Protein AF-A0A0V8JDY6-F1 (afdb_monomer)

pLDDT: mean 78.61, std 14.74, range [44.66, 95.12]

Secondary structure (DSSP, 8-state):
-HHHHHHHHHHHHHHHHHHHHHHHHHHHHHHHHTSPPHHHHHHHHHHHHHHT-HHHHHHH----TT----HHHHHHHHHHHHH-HHHHHHHHHHHHHHHHHHHH-HHHHHH-HHHHHHHHT----

Mean predicted aligned error: 12.93 Å

Solvent-accessible surface area (backbone atoms only — not comparable to full-atom values): 7285 Å² total; per-residue (Å²): 118,67,70,61,53,54,52,54,50,50,52,51,50,52,51,51,54,51,50,53,51,52,53,51,50,52,51,52,51,51,61,64,71,66,55,74,51,57,64,55,50,50,52,50,47,53,50,22,41,76,69,60,35,57,67,61,41,59,78,67,57,79,66,64,92,87,54,77,84,47,72,64,58,51,49,49,51,26,52,48,35,67,78,37,57,64,57,46,53,51,51,53,51,52,49,50,53,50,32,50,40,73,76,72,28,76,67,56,53,78,68,36,86,55,48,61,45,74,74,68,65,64,81,88,128

Foldseek 3Di:
DVVVVVVVVVVVVVVVVVVVVVVVVVVVVCVVVVDDQLLRLLVQCLVCLQVVPLVSVVVSDDDPDPDDDDSVNSNVSSVVCVVPVVVSVVVSVVSVVLSCCVPPPPPCCVPPPCNCCVVVPDDDD

Structure (mmCIF, N/CA/C/O backbone):
data_AF-A0A0V8JDY6-F1
#
_entry.id   AF-A0A0V8JDY6-F1
#
loop_
_atom_site.group_PDB
_atom_site.id
_atom_site.type_symbol
_atom_site.label_atom_id
_atom_site.label_alt_id
_atom_site.label_comp_id
_atom_site.label_asym_id
_atom_site.label_entity_id
_atom_site.label_seq_id
_atom_site.pdbx_PDB_ins_code
_atom_site.Cartn_x
_atom_site.Cartn_y
_atom_site.Cartn_z
_atom_site.occupancy
_atom_site.B_iso_or_equiv
_atom_site.auth_seq_id
_atom_site.auth_comp_id
_atom_site.auth_asym_id
_atom_site.auth_atom_id
_atom_site.pdbx_PDB_model_num
ATOM 1 N N . MET A 1 1 ? 30.191 19.899 52.792 1.00 57.47 1 MET A N 1
ATOM 2 C CA . MET A 1 1 ? 28.863 19.241 52.715 1.00 57.47 1 MET A CA 1
ATOM 3 C C . MET A 1 1 ? 28.044 19.705 51.501 1.00 57.47 1 MET A C 1
ATOM 5 O O . MET A 1 1 ? 27.366 18.884 50.894 1.00 57.47 1 MET A O 1
ATOM 9 N N . GLU A 1 2 ? 28.124 20.978 51.090 1.00 59.06 2 GLU A N 1
ATOM 10 C CA . GLU A 1 2 ? 27.404 21.490 49.904 1.00 59.06 2 GLU A CA 1
ATOM 11 C C . GLU A 1 2 ? 27.932 20.961 48.556 1.00 59.06 2 GLU A C 1
ATOM 13 O O . GLU A 1 2 ? 27.149 20.601 47.675 1.00 59.06 2 GLU A O 1
ATOM 18 N N . THR A 1 3 ? 29.251 20.808 48.417 1.00 62.50 3 THR A N 1
ATOM 19 C CA . THR A 1 3 ? 29.916 20.337 47.187 1.00 6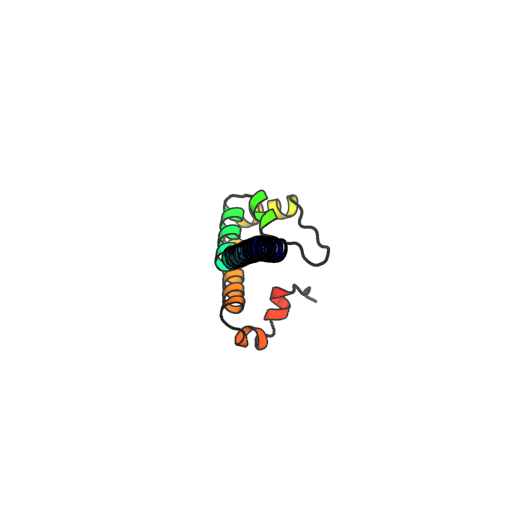2.50 3 THR A CA 1
ATOM 20 C C . THR A 1 3 ? 29.551 18.894 46.804 1.00 62.50 3 THR A C 1
ATOM 22 O O . THR A 1 3 ? 29.368 18.579 45.627 1.00 62.50 3 THR A O 1
ATOM 25 N N . GLU A 1 4 ? 29.348 18.011 47.784 1.00 63.12 4 GLU A N 1
ATOM 26 C CA . GLU A 1 4 ? 28.897 16.630 47.555 1.00 63.12 4 GLU A CA 1
ATOM 27 C C . GLU A 1 4 ? 27.432 16.540 47.105 1.00 63.12 4 GLU A C 1
ATOM 29 O O . GLU A 1 4 ? 27.084 15.701 46.266 1.00 63.12 4 GLU A O 1
ATOM 34 N N . ARG A 1 5 ? 26.564 17.412 47.637 1.00 62.84 5 ARG A N 1
ATOM 35 C CA . ARG A 1 5 ? 25.142 17.463 47.264 1.00 62.84 5 ARG A CA 1
ATOM 36 C C . ARG A 1 5 ? 24.971 17.944 45.823 1.00 62.84 5 ARG A C 1
ATOM 38 O O . ARG A 1 5 ? 24.212 17.326 45.074 1.00 62.84 5 ARG A O 1
ATOM 45 N N . ALA A 1 6 ? 25.726 18.965 45.410 1.00 63.69 6 ALA A N 1
ATOM 46 C CA . ALA A 1 6 ? 25.740 19.451 44.029 1.00 63.69 6 ALA A CA 1
ATOM 47 C C . ALA A 1 6 ? 26.222 18.370 43.041 1.00 63.69 6 ALA A C 1
ATOM 49 O O . ALA A 1 6 ? 25.574 18.129 42.021 1.00 63.69 6 ALA A O 1
ATOM 50 N N . ARG A 1 7 ? 27.283 17.625 43.386 1.00 65.00 7 ARG A N 1
ATOM 51 C CA . ARG A 1 7 ? 27.814 16.525 42.558 1.00 65.00 7 ARG A CA 1
ATOM 52 C C . ARG A 1 7 ? 26.830 15.357 42.418 1.00 65.00 7 ARG A C 1
ATOM 54 O O . ARG A 1 7 ? 26.668 14.822 41.321 1.00 65.00 7 ARG A O 1
ATOM 61 N N . LYS A 1 8 ? 26.139 14.966 43.499 1.00 68.62 8 LYS A N 1
ATOM 62 C CA . LYS A 1 8 ? 25.090 13.925 43.454 1.00 68.62 8 LYS A CA 1
ATOM 63 C C . LYS A 1 8 ? 23.868 14.374 42.645 1.00 68.62 8 LYS A C 1
ATOM 65 O O . LYS A 1 8 ? 23.319 13.566 41.900 1.00 68.62 8 LYS A O 1
ATOM 70 N N . LYS A 1 9 ? 23.462 15.645 42.745 1.00 71.12 9 LYS A N 1
ATOM 71 C CA . LYS A 1 9 ? 22.351 16.217 41.962 1.00 71.12 9 LYS A CA 1
ATOM 72 C C . LYS A 1 9 ? 22.688 16.277 40.466 1.00 71.12 9 LYS A C 1
ATOM 74 O O . LYS A 1 9 ? 21.874 15.845 39.658 1.00 71.12 9 LYS A O 1
ATOM 79 N N . GLY A 1 10 ? 23.906 16.693 40.109 1.00 72.38 10 GLY A N 1
ATOM 80 C CA . GLY A 1 10 ? 24.396 16.690 38.725 1.00 72.38 10 GLY A CA 1
ATOM 81 C C . GLY A 1 10 ? 24.462 15.289 38.109 1.00 72.38 10 GLY A C 1
ATOM 82 O O . GLY A 1 10 ? 23.986 15.091 36.996 1.00 72.38 10 GLY A O 1
ATOM 83 N N . LYS A 1 11 ? 24.946 14.286 38.860 1.00 76.25 11 LYS A N 1
ATOM 84 C CA . LYS A 1 11 ? 24.918 12.879 38.416 1.00 76.25 11 LYS A CA 1
ATOM 85 C C . LYS A 1 11 ? 23.497 12.365 38.170 1.00 76.25 11 LYS A C 1
ATOM 87 O O . LYS A 1 11 ? 23.281 11.678 37.182 1.00 76.25 11 LYS A O 1
ATOM 92 N N . LYS A 1 12 ? 22.529 12.712 39.029 1.00 77.75 12 LYS A N 1
ATOM 93 C CA . LYS A 1 12 ? 21.116 12.332 38.838 1.00 77.75 12 LYS A CA 1
ATOM 94 C C . LYS A 1 12 ? 20.506 12.980 37.592 1.00 77.75 12 LYS A C 1
ATOM 96 O O . LYS A 1 12 ? 19.848 12.290 36.827 1.00 77.75 12 LYS A O 1
ATOM 101 N N . ILE A 1 13 ? 20.757 14.271 37.367 1.00 83.50 13 ILE A N 1
ATOM 102 C CA . ILE A 1 13 ? 20.265 14.989 36.178 1.00 83.50 13 ILE A CA 1
ATOM 103 C C . ILE A 1 13 ? 20.904 14.427 34.902 1.00 83.50 13 ILE A C 1
ATOM 105 O O . ILE A 1 13 ? 20.200 14.167 33.933 1.00 83.50 13 ILE A O 1
ATOM 109 N N . SER A 1 14 ? 22.214 14.166 34.918 1.00 83.56 14 SER A N 1
ATOM 110 C CA . SER A 1 14 ? 22.920 13.533 33.799 1.00 83.56 14 SER A CA 1
ATOM 111 C C . SER A 1 14 ? 22.361 12.143 33.475 1.00 83.56 14 SER A C 1
ATOM 113 O O . SER A 1 14 ? 22.177 11.831 32.302 1.00 83.56 14 SER A O 1
ATOM 115 N N . LEU A 1 15 ? 22.010 11.343 34.489 1.00 86.00 15 LEU A N 1
ATOM 116 C CA . LEU A 1 15 ? 21.371 10.037 34.293 1.00 86.00 15 LEU A CA 1
ATOM 117 C C . LEU A 1 15 ? 19.971 10.150 33.673 1.00 86.00 15 LEU A C 1
ATOM 119 O O . LEU A 1 15 ? 19.618 9.347 32.815 1.00 86.00 15 LEU A O 1
ATOM 123 N N . ILE A 1 16 ? 19.183 11.149 34.084 1.00 88.19 16 ILE A N 1
ATOM 124 C CA . ILE A 1 16 ? 17.847 11.403 33.522 1.00 88.19 16 ILE A CA 1
ATOM 125 C C . ILE A 1 16 ? 17.953 11.832 32.054 1.00 88.19 16 ILE A C 1
ATOM 127 O O . ILE A 1 16 ? 17.229 11.305 31.214 1.00 88.19 16 ILE A O 1
ATOM 131 N N . LEU A 1 17 ? 18.877 12.740 31.729 1.00 88.12 17 LEU A N 1
ATOM 132 C CA . LEU A 1 17 ? 19.108 13.184 30.351 1.00 88.12 17 LEU A CA 1
ATOM 133 C C . LEU A 1 17 ? 19.589 12.036 29.456 1.00 88.12 17 LEU A C 1
ATOM 135 O O . LEU A 1 17 ? 19.104 11.892 28.338 1.00 88.12 17 LEU A O 1
ATOM 139 N N . LEU A 1 18 ? 20.490 11.189 29.961 1.00 90.44 18 LEU A N 1
ATOM 140 C CA . LEU A 1 18 ? 20.963 10.008 29.239 1.00 90.44 18 LEU A CA 1
ATOM 141 C C . LEU A 1 18 ? 19.828 9.003 28.991 1.00 90.44 18 LEU A C 1
ATOM 143 O O . LEU A 1 18 ? 19.720 8.459 27.896 1.00 90.44 18 LEU A O 1
ATOM 147 N N . SER A 1 19 ? 18.961 8.790 29.984 1.00 89.50 19 SER A N 1
ATOM 148 C CA . SER A 1 19 ? 17.776 7.935 29.853 1.00 89.50 19 SER A CA 1
ATOM 149 C C . SER A 1 19 ? 16.809 8.460 28.787 1.00 89.50 19 SER A C 1
ATOM 151 O O . SER A 1 19 ? 16.406 7.713 27.899 1.00 89.50 19 SER A O 1
ATOM 153 N N . LEU A 1 20 ? 16.495 9.759 28.808 1.00 90.56 20 LEU A N 1
ATOM 154 C CA . LEU A 1 20 ? 15.631 10.386 27.801 1.00 90.56 20 LEU A CA 1
ATOM 155 C C . LEU A 1 20 ? 16.225 10.292 26.392 1.00 90.56 20 LEU A C 1
ATOM 157 O O . LEU A 1 20 ? 15.501 10.009 25.440 1.00 90.56 20 LEU A O 1
ATOM 161 N N . PHE A 1 21 ? 17.539 10.477 26.264 1.00 91.38 21 PHE A N 1
ATOM 162 C CA . PHE A 1 21 ? 18.241 10.309 24.996 1.00 91.38 21 PHE A CA 1
ATOM 163 C C . PHE A 1 21 ? 18.125 8.873 24.460 1.00 91.38 21 PHE A C 1
ATOM 165 O O . PHE A 1 21 ? 17.799 8.682 23.292 1.00 91.38 21 PHE A O 1
ATOM 172 N N . LEU A 1 22 ? 18.320 7.863 25.315 1.00 91.62 22 LEU A N 1
ATOM 173 C CA . LEU A 1 22 ? 18.174 6.449 24.949 1.00 91.62 22 LEU A CA 1
ATOM 174 C C . LEU A 1 22 ? 16.743 6.097 24.524 1.00 91.62 22 LEU A C 1
ATOM 176 O O . LEU A 1 22 ? 16.561 5.410 23.523 1.00 91.62 22 LEU A O 1
ATOM 180 N N . VAL A 1 23 ? 15.730 6.597 25.235 1.00 91.19 23 VAL A N 1
ATOM 181 C CA . VAL A 1 23 ? 14.319 6.404 24.855 1.00 91.19 23 VAL A CA 1
ATOM 182 C C . VAL A 1 23 ? 14.026 7.055 23.503 1.00 91.19 23 VAL A C 1
ATOM 184 O O . VAL A 1 23 ? 13.390 6.434 22.653 1.00 91.19 23 VAL A O 1
ATOM 187 N N . GLY A 1 24 ? 14.534 8.268 23.269 1.00 87.56 24 GLY A N 1
ATOM 188 C CA . GLY A 1 24 ? 14.418 8.943 21.976 1.00 87.56 24 GLY A CA 1
ATOM 189 C C . GLY A 1 24 ? 15.078 8.153 20.845 1.00 87.56 24 GLY A C 1
ATOM 190 O O . GLY A 1 24 ? 14.486 7.989 19.782 1.00 87.56 24 GLY A O 1
ATOM 191 N N . LEU A 1 25 ? 16.264 7.592 21.089 1.00 88.44 25 LEU A N 1
ATOM 192 C CA . LEU A 1 25 ? 16.978 6.769 20.113 1.00 88.44 25 LEU A CA 1
ATOM 193 C C . LEU A 1 25 ? 16.194 5.494 19.761 1.00 88.44 25 LEU A C 1
ATOM 195 O O . LEU A 1 25 ? 16.051 5.165 18.586 1.00 88.44 25 LEU A O 1
ATOM 199 N N . ILE A 1 26 ? 15.634 4.813 20.765 1.00 86.94 26 ILE A N 1
ATOM 200 C CA . ILE A 1 26 ? 14.787 3.628 20.564 1.00 86.94 26 ILE A CA 1
ATOM 201 C C . ILE A 1 26 ? 13.533 3.989 19.758 1.00 86.94 26 ILE A C 1
ATOM 203 O O . ILE A 1 26 ? 13.184 3.267 18.827 1.00 86.94 26 ILE A O 1
ATOM 207 N N . ALA A 1 27 ? 12.884 5.115 20.061 1.00 82.06 27 ALA A N 1
ATOM 208 C CA . ALA A 1 27 ? 11.707 5.568 19.322 1.00 82.06 27 A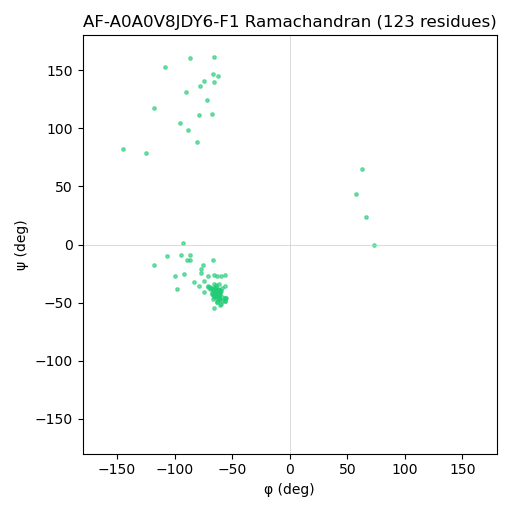LA A CA 1
ATOM 209 C C . ALA A 1 27 ? 12.020 5.846 17.842 1.00 82.06 27 ALA A C 1
ATOM 211 O O . ALA A 1 27 ? 11.254 5.439 16.971 1.00 82.06 27 ALA A O 1
ATOM 212 N N . VAL A 1 28 ? 13.164 6.474 17.544 1.00 79.00 28 VAL A N 1
ATOM 213 C CA . VAL A 1 28 ? 13.617 6.717 16.162 1.00 79.00 28 VAL A CA 1
ATOM 214 C C . VAL A 1 28 ? 13.892 5.405 15.432 1.00 79.00 28 VAL A C 1
ATOM 216 O O . VAL A 1 28 ? 13.464 5.253 14.292 1.00 79.00 28 VAL A O 1
ATOM 219 N N .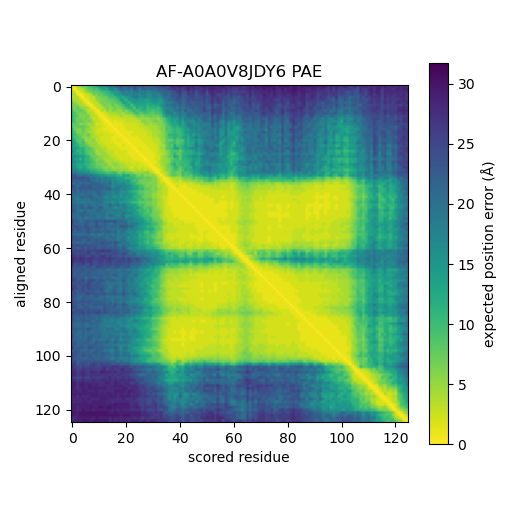 ILE A 1 29 ? 14.558 4.445 16.080 1.00 78.12 29 ILE A N 1
ATOM 220 C CA . ILE A 1 29 ? 14.816 3.119 15.500 1.00 78.12 29 ILE A CA 1
ATOM 221 C C . ILE A 1 29 ? 13.488 2.422 15.185 1.00 78.12 29 ILE A C 1
ATOM 223 O O . ILE A 1 29 ? 13.270 2.029 14.044 1.00 78.12 29 ILE A O 1
ATOM 227 N N . ILE A 1 30 ? 12.563 2.334 16.144 1.00 75.31 30 ILE A N 1
ATOM 228 C CA . ILE A 1 30 ? 11.246 1.718 15.917 1.00 75.31 30 ILE A CA 1
ATOM 229 C C . ILE A 1 30 ? 10.525 2.409 14.757 1.00 75.31 30 ILE A C 1
ATOM 231 O O . ILE A 1 30 ? 10.021 1.729 13.868 1.00 75.31 30 ILE A O 1
ATOM 235 N N . PHE A 1 31 ? 10.513 3.742 14.718 1.00 73.69 31 PHE A N 1
ATOM 236 C CA . PHE A 1 31 ? 9.844 4.492 13.657 1.00 73.69 31 PHE A CA 1
ATOM 237 C C . PHE A 1 31 ? 10.461 4.257 12.272 1.00 73.69 31 PHE A C 1
ATOM 239 O O . PHE A 1 31 ? 9.730 4.196 11.288 1.00 73.69 31 PHE A O 1
ATOM 246 N N . ASN A 1 32 ? 11.784 4.099 12.181 1.00 67.19 32 ASN A N 1
ATOM 247 C CA . ASN A 1 32 ? 12.465 3.881 10.905 1.00 67.19 32 ASN A CA 1
ATOM 248 C C . ASN A 1 32 ? 12.338 2.430 10.410 1.00 67.19 32 ASN A C 1
ATOM 250 O O . ASN A 1 32 ? 12.190 2.208 9.215 1.00 67.19 32 ASN A O 1
ATOM 254 N N . PHE A 1 33 ? 12.352 1.452 11.321 1.00 64.69 33 PHE A N 1
ATOM 255 C CA . PHE A 1 33 ? 12.231 0.026 10.988 1.00 64.69 33 PHE A CA 1
ATOM 256 C C . PHE A 1 33 ? 10.780 -0.473 10.879 1.00 64.69 33 PHE A C 1
ATOM 258 O O . PHE A 1 33 ? 10.564 -1.565 10.368 1.00 64.69 33 PHE A O 1
ATOM 265 N N . SER A 1 34 ? 9.787 0.297 11.340 1.00 65.94 34 SER A N 1
ATOM 266 C CA . SER A 1 34 ? 8.360 -0.066 11.223 1.00 65.94 34 SER A CA 1
ATOM 267 C C . SER A 1 34 ? 7.687 0.488 9.964 1.00 65.94 34 SER A C 1
ATOM 269 O O . SER A 1 34 ? 6.481 0.308 9.794 1.00 65.94 34 SER A O 1
ATOM 271 N N . ARG A 1 35 ? 8.420 1.202 9.099 1.00 69.75 35 ARG A N 1
ATOM 272 C CA . ARG A 1 35 ? 7.870 1.644 7.814 1.00 69.75 35 ARG A CA 1
ATOM 273 C C . ARG A 1 35 ? 7.730 0.424 6.902 1.00 69.75 35 ARG A C 1
ATOM 275 O O . ARG A 1 35 ? 8.729 -0.266 6.708 1.00 69.75 35 ARG A O 1
ATOM 282 N N . PRO A 1 36 ? 6.527 0.148 6.371 1.00 74.81 36 PRO A N 1
ATOM 283 C CA . PRO A 1 36 ? 6.348 -0.968 5.459 1.00 74.81 36 PRO A CA 1
ATOM 284 C C . PRO A 1 36 ? 7.198 -0.756 4.207 1.00 74.81 36 PRO A C 1
ATOM 286 O O . PRO A 1 36 ? 7.365 0.377 3.749 1.00 74.81 36 PRO A O 1
ATOM 289 N N . THR A 1 37 ? 7.724 -1.848 3.662 1.00 83.88 37 THR A N 1
ATOM 290 C CA . THR A 1 37 ? 8.376 -1.830 2.344 1.00 83.88 37 THR A CA 1
ATOM 291 C C . THR A 1 37 ? 7.351 -1.505 1.256 1.00 83.88 37 THR A C 1
ATOM 293 O O . THR A 1 37 ? 6.139 -1.659 1.460 1.00 83.88 37 THR A O 1
ATOM 296 N N . GLY A 1 38 ? 7.808 -1.073 0.081 1.00 84.44 38 GLY A N 1
ATOM 297 C CA . GLY A 1 38 ? 6.912 -0.860 -1.054 1.00 84.44 38 GLY A CA 1
ATOM 298 C C . GLY A 1 38 ? 6.171 -2.147 -1.427 1.00 84.44 38 GLY A C 1
ATOM 299 O O . GLY A 1 38 ? 4.967 -2.109 -1.661 1.00 84.44 38 GLY A O 1
ATOM 300 N N . ASP A 1 39 ? 6.828 -3.307 -1.335 1.00 85.38 39 ASP A N 1
ATOM 301 C CA . ASP A 1 39 ? 6.206 -4.605 -1.625 1.00 85.38 39 ASP A CA 1
ATOM 302 C C . ASP A 1 39 ? 5.086 -4.920 -0.621 1.00 85.38 39 ASP A C 1
ATOM 304 O O . ASP A 1 39 ? 4.018 -5.413 -0.996 1.00 85.38 39 ASP A O 1
ATOM 308 N N . GLU A 1 40 ? 5.288 -4.601 0.660 1.00 88.19 40 GLU A N 1
ATOM 309 C CA . GLU A 1 40 ? 4.246 -4.722 1.681 1.00 88.19 40 GLU A CA 1
ATOM 310 C C . GLU A 1 40 ? 3.065 -3.786 1.416 1.00 88.19 40 GLU A C 1
ATOM 312 O O . GLU A 1 40 ? 1.914 -4.199 1.584 1.00 88.19 40 GLU A O 1
ATOM 317 N N . LEU A 1 41 ? 3.318 -2.547 0.988 1.00 90.31 41 LEU A N 1
ATOM 318 C CA . LEU A 1 41 ? 2.263 -1.595 0.633 1.00 90.31 41 LEU A CA 1
ATOM 319 C C . LEU A 1 41 ? 1.460 -2.066 -0.582 1.00 90.31 41 LEU A C 1
ATOM 321 O O . LEU A 1 41 ? 0.229 -2.051 -0.534 1.00 90.31 41 LEU A O 1
ATOM 325 N N . VAL A 1 42 ? 2.126 -2.557 -1.630 1.00 91.62 42 VAL A N 1
ATOM 326 C CA . VAL A 1 42 ? 1.458 -3.072 -2.833 1.00 91.62 42 VAL A CA 1
ATOM 327 C C . VAL A 1 42 ? 0.608 -4.301 -2.515 1.00 91.62 42 VAL A C 1
ATOM 329 O O . VAL A 1 42 ? -0.534 -4.391 -2.965 1.00 91.62 42 VAL A O 1
ATOM 332 N N . ASN A 1 43 ? 1.111 -5.223 -1.692 1.00 90.88 43 ASN A N 1
ATOM 333 C CA . ASN A 1 43 ? 0.338 -6.396 -1.280 1.00 90.88 43 ASN A CA 1
ATOM 334 C C . ASN A 1 43 ? -0.876 -6.010 -0.412 1.00 90.88 43 ASN A C 1
ATOM 336 O O . ASN A 1 43 ? -1.951 -6.596 -0.560 1.00 90.88 43 ASN A O 1
ATOM 340 N N . LYS A 1 44 ? -0.745 -5.007 0.470 1.00 93.50 44 LYS A N 1
ATOM 341 C CA . LYS A 1 44 ? -1.885 -4.473 1.237 1.00 93.50 44 LYS A CA 1
ATOM 342 C C . LYS A 1 44 ? -2.915 -3.804 0.331 1.00 93.50 44 LYS A C 1
ATOM 344 O O . LYS A 1 44 ? -4.108 -4.017 0.534 1.00 93.50 44 LYS A O 1
ATOM 349 N N . PHE A 1 45 ? -2.474 -3.045 -0.671 1.00 94.81 45 PHE A N 1
ATOM 350 C CA . PHE A 1 45 ? -3.361 -2.467 -1.677 1.00 94.81 45 PHE A CA 1
ATOM 351 C C . PHE A 1 45 ? -4.129 -3.562 -2.429 1.00 94.81 45 PHE A C 1
ATOM 353 O O . PHE A 1 45 ? -5.356 -3.519 -2.474 1.00 94.81 45 PHE A O 1
ATOM 360 N N . GLU A 1 46 ? -3.435 -4.575 -2.957 1.00 94.38 46 GLU A N 1
ATOM 361 C CA . GLU A 1 46 ? -4.051 -5.694 -3.683 1.00 94.38 46 GLU A CA 1
ATOM 362 C C . GLU A 1 46 ? -5.104 -6.411 -2.826 1.00 94.38 46 GLU A C 1
ATOM 364 O O . GLU A 1 46 ? -6.224 -6.661 -3.280 1.00 94.38 46 GLU A O 1
ATOM 369 N N . ALA A 1 47 ? -4.776 -6.702 -1.565 1.00 94.88 47 ALA A N 1
ATOM 370 C CA . ALA A 1 47 ? -5.707 -7.315 -0.625 1.00 94.88 47 ALA A CA 1
ATOM 371 C C . ALA A 1 47 ? -6.931 -6.425 -0.362 1.00 94.88 47 ALA A C 1
ATOM 373 O O . ALA A 1 47 ? -8.061 -6.914 -0.407 1.00 94.88 47 ALA A O 1
ATOM 374 N N . ALA A 1 48 ? -6.723 -5.127 -0.132 1.00 95.12 48 ALA A N 1
ATOM 375 C CA . ALA A 1 48 ? -7.801 -4.191 0.155 1.00 95.12 48 ALA A CA 1
ATOM 376 C C . ALA A 1 48 ? -8.738 -4.002 -1.051 1.00 95.12 48 ALA A C 1
ATOM 378 O O . ALA A 1 48 ? -9.957 -3.978 -0.872 1.00 95.12 48 ALA A O 1
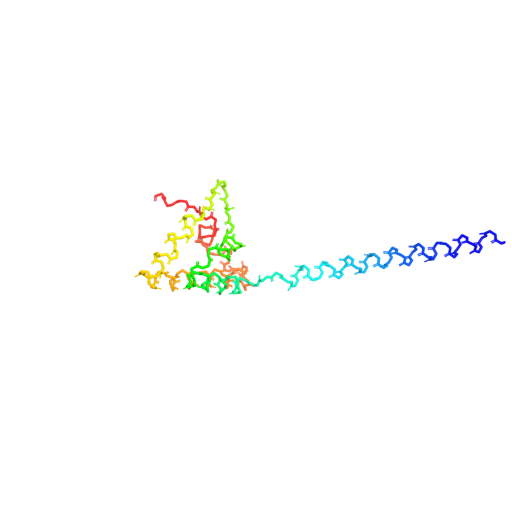ATOM 379 N N . VAL A 1 49 ? -8.207 -3.962 -2.281 1.00 95.06 49 VAL A N 1
ATOM 380 C CA . VAL A 1 49 ? -9.039 -3.924 -3.495 1.00 95.06 49 VAL A CA 1
ATOM 381 C C . VAL A 1 49 ? -9.874 -5.198 -3.626 1.00 95.06 49 VAL A C 1
ATOM 383 O O . VAL A 1 49 ? -11.093 -5.111 -3.775 1.00 95.06 49 VAL A O 1
ATOM 386 N N . ASN A 1 50 ? -9.248 -6.373 -3.500 1.00 93.44 50 ASN A N 1
ATOM 387 C CA . ASN A 1 50 ? -9.932 -7.666 -3.620 1.00 93.44 50 ASN A CA 1
ATOM 388 C C . ASN A 1 50 ? -11.024 -7.872 -2.557 1.00 93.44 50 ASN A C 1
ATOM 390 O O . ASN A 1 50 ? -12.049 -8.498 -2.826 1.00 93.44 50 ASN A O 1
ATOM 394 N N . GLN A 1 51 ? -10.818 -7.347 -1.349 1.00 95.06 51 GLN A N 1
ATOM 395 C CA . GLN A 1 51 ? -11.775 -7.441 -0.242 1.00 95.06 51 GLN A CA 1
ATOM 396 C C . GLN A 1 51 ? -12.829 -6.324 -0.259 1.00 95.06 51 GLN A C 1
ATOM 398 O O . GLN A 1 51 ? -13.784 -6.373 0.515 1.00 95.06 51 GLN A O 1
ATOM 403 N N . GLY A 1 52 ? -12.678 -5.317 -1.126 1.00 93.56 52 GLY A N 1
ATOM 404 C CA . GLY A 1 52 ? -13.521 -4.123 -1.108 1.00 93.56 52 GLY A CA 1
ATOM 405 C C . GLY A 1 52 ? -13.334 -3.265 0.152 1.00 93.56 52 GLY A C 1
ATOM 406 O O . GLY A 1 52 ? -14.248 -2.528 0.529 1.00 93.56 52 GLY A O 1
ATOM 407 N N . ASP A 1 53 ? -12.180 -3.361 0.818 1.00 94.69 53 ASP A N 1
ATOM 408 C CA . ASP A 1 53 ? -11.878 -2.645 2.058 1.00 94.69 53 ASP A CA 1
ATOM 409 C C . ASP A 1 53 ? -11.454 -1.199 1.774 1.00 94.69 53 ASP A C 1
ATOM 411 O O . ASP A 1 53 ? -10.280 -0.850 1.636 1.00 94.69 53 ASP A O 1
ATOM 415 N N . ILE A 1 54 ? -12.459 -0.330 1.711 1.00 94.31 54 ILE A N 1
ATOM 416 C CA . ILE A 1 54 ? -12.276 1.102 1.468 1.00 94.31 54 ILE A CA 1
ATOM 417 C C . ILE A 1 54 ? -11.528 1.801 2.613 1.00 94.31 54 ILE A C 1
ATOM 419 O O . ILE A 1 54 ? -10.900 2.833 2.379 1.00 94.31 54 ILE A O 1
ATOM 423 N N . GLY A 1 55 ? -11.605 1.275 3.840 1.00 90.44 55 GLY A N 1
ATOM 424 C CA . GLY A 1 55 ? -10.898 1.841 4.989 1.00 90.44 55 GLY A CA 1
ATOM 425 C C . GLY A 1 55 ? -9.394 1.705 4.799 1.00 90.44 55 GLY A C 1
ATOM 426 O O . GLY A 1 55 ? -8.689 2.709 4.746 1.00 90.44 55 GLY A O 1
ATOM 427 N N 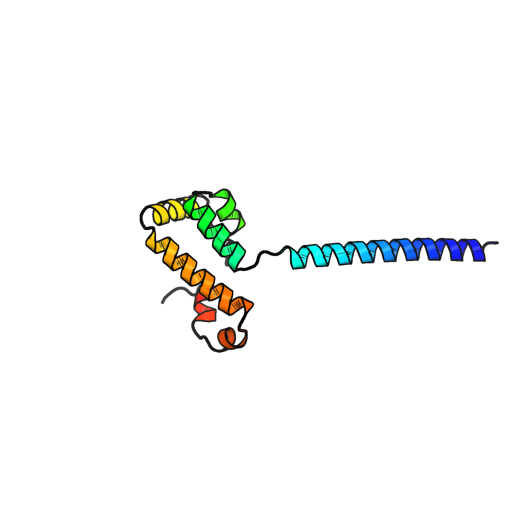. SER A 1 56 ? -8.944 0.474 4.561 1.00 90.94 56 SER A N 1
ATOM 428 C CA . SER A 1 56 ? -7.533 0.182 4.296 1.00 90.94 56 SER A CA 1
ATOM 429 C C . SER A 1 56 ? -7.007 0.901 3.050 1.00 90.94 56 SER A C 1
ATOM 431 O O . SER A 1 56 ? -5.894 1.420 3.067 1.00 90.94 56 SER A O 1
ATOM 433 N N . LEU A 1 57 ? -7.805 1.004 1.978 1.00 92.06 57 LEU A N 1
ATOM 434 C CA . LEU A 1 57 ? -7.406 1.763 0.784 1.00 92.06 57 LEU A CA 1
ATOM 435 C C . LEU A 1 57 ? -7.189 3.249 1.075 1.00 92.06 57 LEU A C 1
ATOM 437 O O . LEU A 1 57 ? -6.259 3.843 0.540 1.00 92.06 57 LEU A O 1
ATOM 441 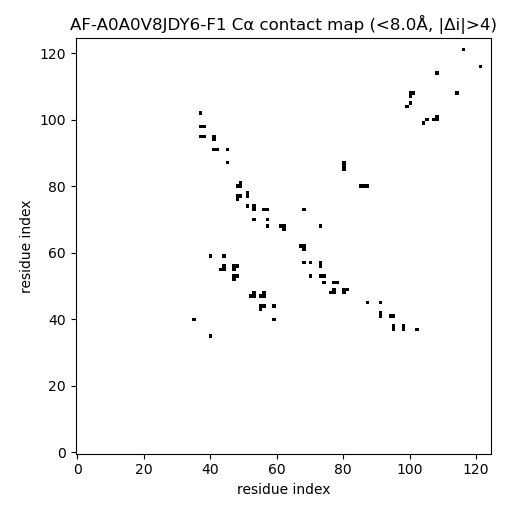N N . LYS A 1 58 ? -8.018 3.854 1.928 1.00 90.19 58 LYS A N 1
ATOM 442 C CA . LYS A 1 58 ? -7.864 5.263 2.301 1.00 90.19 58 LYS A CA 1
ATOM 443 C C . LYS A 1 58 ? -6.578 5.512 3.094 1.00 90.19 58 LYS A C 1
ATOM 445 O O . LYS A 1 58 ? -5.986 6.574 2.949 1.00 90.19 58 LYS A O 1
ATOM 450 N N . ASP A 1 59 ? -6.163 4.547 3.908 1.00 86.25 59 ASP A N 1
ATOM 451 C CA . ASP A 1 59 ? -4.954 4.657 4.729 1.00 86.25 59 ASP A CA 1
ATOM 452 C C . ASP A 1 59 ? -3.663 4.451 3.916 1.00 86.25 59 ASP A C 1
ATOM 454 O O . ASP A 1 59 ? -2.594 4.880 4.344 1.00 86.25 59 ASP A O 1
ATOM 458 N N . ILE A 1 60 ? -3.753 3.792 2.755 1.00 88.25 60 ILE A N 1
ATOM 459 C CA . ILE A 1 60 ? -2.604 3.488 1.886 1.00 88.25 60 ILE A CA 1
ATOM 460 C C . ILE A 1 60 ? -2.472 4.500 0.744 1.00 88.25 60 ILE A C 1
ATOM 462 O O . ILE A 1 60 ? -1.358 4.853 0.363 1.00 88.25 60 ILE A O 1
ATOM 466 N N . VAL A 1 61 ? -3.589 4.949 0.165 1.00 84.56 61 VAL A N 1
ATOM 467 C CA . VAL A 1 61 ? -3.563 5.844 -0.994 1.00 84.56 61 VAL A CA 1
ATOM 468 C C . VAL A 1 61 ? -3.510 7.294 -0.521 1.00 84.56 6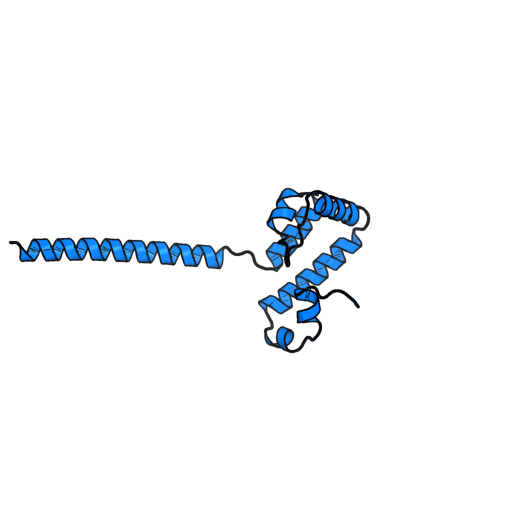1 VAL A C 1
ATOM 470 O O . VAL A 1 61 ? -4.528 7.903 -0.187 1.00 84.56 61 VAL A O 1
ATOM 473 N N . GLU A 1 62 ? -2.306 7.859 -0.518 1.00 77.12 62 GLU A N 1
ATOM 474 C CA . GLU A 1 62 ? -2.113 9.285 -0.278 1.00 77.12 62 GLU A CA 1
ATOM 475 C C . GLU A 1 62 ? -2.526 10.109 -1.497 1.00 77.12 62 GLU A C 1
ATOM 477 O O . GLU A 1 62 ? -2.263 9.757 -2.648 1.00 77.12 62 GLU A O 1
ATOM 482 N N . SER A 1 63 ? -3.165 11.245 -1.231 1.00 69.50 63 SER A N 1
ATOM 483 C CA . SER A 1 63 ? -3.477 12.202 -2.279 1.00 69.50 63 SER A CA 1
ATOM 484 C C . SER A 1 63 ? -2.343 13.202 -2.438 1.00 69.50 63 SER A C 1
ATOM 486 O O . SER A 1 63 ? -1.895 13.800 -1.458 1.00 69.50 63 SER A O 1
ATOM 488 N N . LYS A 1 64 ? -1.916 13.419 -3.679 1.00 70.69 64 LYS A N 1
ATOM 489 C CA . LYS A 1 64 ? -0.903 14.412 -4.029 1.00 70.69 64 LYS A CA 1
ATOM 490 C C . LYS A 1 64 ? -1.549 15.596 -4.756 1.00 70.69 64 LYS A C 1
ATOM 492 O O . LYS A 1 64 ? -2.599 15.457 -5.378 1.00 70.69 64 LYS A O 1
ATOM 497 N N . ASP A 1 65 ? -0.929 16.769 -4.644 1.00 66.69 65 ASP A N 1
ATOM 498 C CA . ASP A 1 65 ? -1.215 17.950 -5.474 1.00 66.69 65 ASP A CA 1
ATOM 499 C C . ASP A 1 65 ? -2.669 18.460 -5.438 1.00 66.69 65 ASP A C 1
ATOM 501 O O . ASP A 1 65 ? -3.262 18.816 -6.452 1.00 66.69 65 ASP A O 1
ATOM 505 N N . GLY A 1 66 ? -3.268 18.523 -4.243 1.00 67.62 66 GLY A N 1
ATOM 506 C CA . GLY A 1 66 ? -4.582 19.153 -4.038 1.00 67.62 66 GLY A CA 1
ATOM 507 C C . GLY A 1 66 ? -5.775 18.357 -4.578 1.00 67.62 66 GLY A C 1
ATOM 508 O O . GLY A 1 66 ? -6.922 18.773 -4.400 1.00 67.62 66 GLY A O 1
ATOM 509 N N . VAL A 1 67 ? -5.537 17.189 -5.175 1.00 76.19 67 VAL A N 1
ATOM 510 C CA . VAL A 1 67 ? -6.590 16.214 -5.458 1.00 76.19 67 VAL A CA 1
ATOM 511 C C . VAL A 1 67 ? -7.112 15.684 -4.122 1.00 76.19 67 VAL A C 1
ATOM 513 O O . VAL A 1 67 ? -6.377 15.601 -3.139 1.00 76.19 67 VAL A O 1
ATOM 516 N N . THR A 1 68 ? -8.398 15.357 -4.035 1.00 83.25 68 THR A N 1
ATOM 517 C CA . THR A 1 68 ? -8.966 14.673 -2.866 1.00 83.25 68 THR A CA 1
ATOM 518 C C . THR A 1 68 ? -9.499 13.330 -3.316 1.00 83.25 68 THR A C 1
ATOM 520 O O . THR A 1 68 ? -10.430 13.270 -4.117 1.00 83.25 68 THR A O 1
ATOM 523 N N . ILE A 1 69 ? -8.932 12.252 -2.781 1.00 86.44 69 ILE A N 1
ATOM 524 C CA . ILE A 1 69 ? -9.448 10.907 -3.014 1.00 86.44 69 ILE A CA 1
ATOM 525 C C . ILE A 1 69 ? -10.658 10.702 -2.113 1.00 86.44 69 ILE A C 1
ATOM 527 O O . ILE A 1 69 ? -10.557 10.653 -0.884 1.00 86.44 69 ILE A O 1
ATOM 531 N N . THR A 1 70 ? -11.830 10.622 -2.734 1.00 90.62 70 THR A N 1
ATOM 532 C CA . THR A 1 70 ? -13.081 10.405 -2.012 1.00 90.62 70 THR A CA 1
ATOM 533 C C . THR A 1 70 ? -13.343 8.917 -1.807 1.00 90.62 70 THR A C 1
ATOM 535 O O . THR A 1 70 ? -12.837 8.050 -2.524 1.00 90.62 70 THR A O 1
ATOM 538 N N . LYS A 1 71 ? -14.213 8.614 -0.842 1.00 91.69 71 LYS A N 1
ATOM 539 C CA . LYS A 1 71 ? -14.702 7.252 -0.605 1.00 91.69 71 LY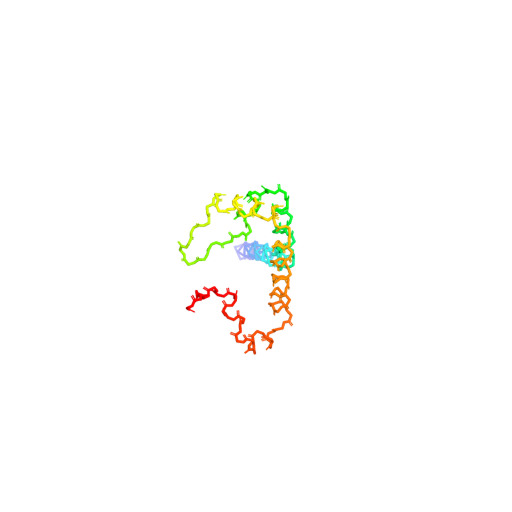S A CA 1
ATOM 540 C C . LYS A 1 71 ? -15.348 6.645 -1.857 1.00 91.69 71 LYS A C 1
ATOM 542 O O . LYS A 1 71 ? -15.203 5.448 -2.095 1.00 91.69 71 LYS A O 1
ATOM 547 N N . ASP A 1 72 ? -16.035 7.463 -2.652 1.00 93.75 72 ASP A N 1
ATOM 548 C CA . ASP A 1 72 ? -16.708 7.010 -3.868 1.00 93.75 72 ASP A CA 1
ATOM 549 C C . ASP A 1 72 ? -15.710 6.653 -4.971 1.00 93.75 72 ASP A C 1
ATOM 551 O O . ASP A 1 72 ? -15.918 5.655 -5.656 1.00 93.75 72 ASP A O 1
ATOM 555 N N . ASN A 1 73 ? -14.585 7.373 -5.080 1.00 92.12 73 ASN A N 1
ATOM 556 C CA . ASN A 1 73 ? -13.508 6.998 -6.004 1.00 92.12 73 ASN A CA 1
ATOM 557 C C . ASN A 1 73 ? -12.932 5.620 -5.657 1.00 92.12 73 ASN A C 1
ATOM 559 O O . ASN A 1 73 ? -12.794 4.767 -6.529 1.00 92.12 73 ASN A O 1
ATOM 563 N N . LEU A 1 74 ? -12.657 5.372 -4.373 1.00 94.06 74 LEU A N 1
ATOM 564 C CA . LEU A 1 74 ? -12.150 4.076 -3.913 1.00 94.06 74 LEU A CA 1
ATOM 565 C C . LEU A 1 74 ? -13.176 2.958 -4.130 1.00 94.06 74 LEU A C 1
ATOM 567 O O . LEU A 1 74 ? -12.815 1.850 -4.508 1.00 94.06 74 LEU A O 1
ATOM 571 N N . LYS A 1 75 ? -14.467 3.243 -3.940 1.00 94.94 75 LYS A N 1
ATOM 572 C CA . LYS A 1 75 ? -15.537 2.277 -4.215 1.00 94.94 75 LYS A CA 1
ATOM 573 C C . LYS A 1 75 ? -15.660 1.964 -5.708 1.00 94.94 75 LYS A C 1
ATOM 575 O O . LYS A 1 75 ? -15.880 0.814 -6.068 1.00 94.94 75 LYS A O 1
ATOM 580 N N . GLN A 1 76 ? -15.524 2.963 -6.575 1.00 94.44 76 GLN A N 1
ATOM 581 C CA . GLN A 1 76 ? -15.503 2.747 -8.022 1.00 94.44 76 GLN A CA 1
ATOM 582 C C . GLN A 1 76 ? -14.307 1.893 -8.437 1.00 94.44 76 GLN A C 1
ATOM 584 O O . GLN A 1 76 ? -14.483 0.962 -9.217 1.00 94.44 76 GLN A O 1
ATOM 589 N N . LEU A 1 77 ? -13.126 2.150 -7.866 1.00 92.94 77 LEU A N 1
ATOM 590 C CA . LEU A 1 77 ? -11.933 1.336 -8.093 1.00 92.94 77 LEU A CA 1
ATOM 591 C C . LEU A 1 77 ? -12.176 -0.138 -7.741 1.00 92.94 77 LEU A C 1
ATOM 593 O O . LEU A 1 77 ? -11.856 -1.011 -8.543 1.00 92.94 77 LEU A O 1
ATOM 597 N N . THR A 1 78 ? -12.750 -0.428 -6.569 1.00 94.12 78 THR A N 1
ATOM 598 C CA . THR A 1 78 ? -12.978 -1.820 -6.145 1.00 94.12 78 THR A CA 1
ATOM 599 C C . THR A 1 78 ? -14.035 -2.527 -6.981 1.00 94.12 78 THR A C 1
ATOM 601 O O . THR A 1 78 ? -13.871 -3.704 -7.296 1.00 94.12 78 THR A O 1
ATOM 604 N N . VAL A 1 79 ? -15.095 -1.822 -7.386 1.00 94.88 79 VAL A N 1
ATOM 605 C CA . VAL A 1 79 ? -16.102 -2.363 -8.311 1.00 94.88 79 VAL A CA 1
ATOM 606 C C . VAL A 1 79 ? -15.468 -2.671 -9.665 1.00 94.88 79 VAL A C 1
ATOM 608 O O . VAL A 1 79 ? -15.594 -3.788 -10.152 1.00 94.88 79 VAL A O 1
ATOM 611 N N . TYR A 1 80 ? -14.717 -1.726 -10.226 1.00 93.94 80 TYR A N 1
ATOM 612 C CA . TYR A 1 80 ? -14.076 -1.908 -11.523 1.00 93.94 80 TYR A CA 1
ATOM 613 C C . TYR A 1 80 ? -13.057 -3.052 -11.516 1.00 93.94 80 TYR A C 1
ATOM 615 O O . TYR A 1 80 ? -13.084 -3.904 -12.393 1.00 93.94 80 TYR A O 1
ATOM 623 N N . ALA A 1 81 ? -12.204 -3.134 -10.493 1.00 93.12 81 ALA A N 1
ATOM 624 C CA . ALA A 1 81 ? -11.228 -4.216 -10.354 1.00 93.12 81 ALA A CA 1
ATOM 625 C C . ALA A 1 81 ? -11.874 -5.602 -10.188 1.00 93.12 81 ALA A C 1
ATOM 627 O O . ALA A 1 81 ? -11.265 -6.613 -10.536 1.00 93.12 81 ALA A O 1
ATOM 628 N N . LYS A 1 82 ? -13.096 -5.661 -9.649 1.00 91.00 82 LYS A N 1
ATOM 629 C CA . LYS A 1 82 ? -13.868 -6.901 -9.551 1.00 91.00 82 LYS A CA 1
ATOM 630 C C . LYS A 1 82 ? -14.433 -7.322 -10.906 1.00 91.00 82 LYS A C 1
ATOM 632 O O . LYS A 1 82 ? -14.431 -8.514 -11.208 1.00 91.00 82 LYS A O 1
ATOM 637 N N . ASP A 1 83 ? -14.918 -6.357 -11.680 1.00 93.69 83 ASP A N 1
ATOM 638 C CA . ASP A 1 83 ? -15.490 -6.594 -13.006 1.00 93.69 83 ASP A CA 1
ATOM 639 C C . ASP A 1 83 ? -14.392 -6.897 -14.043 1.00 93.69 83 ASP A C 1
ATOM 641 O O . ASP A 1 83 ? -14.599 -7.720 -14.931 1.00 93.69 83 ASP A O 1
ATOM 645 N N . GLU A 1 84 ? -13.200 -6.318 -13.869 1.00 91.62 84 GLU A N 1
ATOM 646 C CA . GLU A 1 84 ? -12.020 -6.491 -14.724 1.00 91.62 84 GLU A CA 1
ATOM 647 C C . GLU A 1 84 ? -10.793 -6.955 -13.905 1.00 91.62 84 GLU A C 1
ATOM 649 O O . GLU A 1 84 ? -9.898 -6.162 -13.599 1.00 91.62 84 GLU A O 1
ATOM 654 N N . PRO A 1 85 ? -10.681 -8.249 -13.545 1.00 85.31 85 PRO A N 1
ATOM 655 C CA . PRO A 1 85 ? -9.594 -8.745 -12.690 1.00 85.31 85 PRO A CA 1
ATOM 656 C C . PRO A 1 85 ? -8.186 -8.532 -13.263 1.00 85.31 85 PRO A C 1
ATOM 658 O O . PRO A 1 85 ? -7.210 -8.427 -12.516 1.00 85.31 85 PRO A O 1
ATOM 661 N N . ASP A 1 86 ? -8.060 -8.474 -14.589 1.00 86.94 86 ASP A N 1
ATOM 662 C CA . ASP A 1 86 ? -6.776 -8.250 -15.253 1.00 86.94 86 ASP A CA 1
ATOM 663 C C . ASP A 1 86 ? -6.274 -6.812 -15.076 1.00 86.94 86 ASP A C 1
ATOM 665 O O . ASP A 1 86 ? -5.061 -6.602 -15.010 1.00 86.94 86 ASP A O 1
ATOM 669 N N . TYR A 1 87 ? -7.173 -5.841 -14.881 1.00 88.00 87 TYR A N 1
ATOM 670 C CA . TYR A 1 87 ? -6.792 -4.473 -14.529 1.00 88.00 87 TYR A CA 1
ATOM 671 C C . TYR A 1 87 ? -5.992 -4.443 -13.222 1.00 88.00 87 TYR A C 1
ATOM 673 O O . TYR A 1 87 ? -4.905 -3.862 -13.167 1.00 88.00 87 TYR A O 1
ATOM 681 N N . LEU A 1 88 ? -6.486 -5.120 -12.178 1.00 89.88 88 LEU A N 1
ATOM 682 C CA . LEU A 1 88 ? -5.800 -5.159 -10.887 1.00 89.88 88 LEU A CA 1
ATOM 683 C C . LEU A 1 88 ? -4.440 -5.855 -10.995 1.00 89.88 88 LEU A C 1
ATOM 685 O O . LEU A 1 88 ? -3.458 -5.349 -10.456 1.00 89.88 88 LEU A O 1
ATOM 689 N N . LYS A 1 89 ? -4.353 -6.971 -11.730 1.00 84.62 89 LYS A N 1
ATOM 690 C CA . LYS A 1 89 ? -3.080 -7.683 -11.940 1.00 84.62 89 LYS A CA 1
ATOM 691 C C . LYS A 1 89 ? -2.033 -6.797 -12.608 1.00 84.62 89 LYS A C 1
ATOM 693 O O . LYS A 1 89 ? -0.885 -6.781 -12.166 1.00 84.62 89 LYS A O 1
ATOM 698 N N . VAL A 1 90 ? -2.420 -6.062 -13.652 1.00 85.94 90 VAL A N 1
ATOM 699 C CA . VAL A 1 90 ? -1.515 -5.142 -14.356 1.00 85.94 90 VAL A CA 1
ATOM 700 C C . VAL A 1 90 ? -1.064 -4.021 -13.422 1.00 85.94 90 VAL A C 1
ATOM 702 O O . VAL A 1 90 ? 0.134 -3.754 -13.347 1.00 85.94 90 VAL A O 1
ATOM 705 N N . GLN A 1 91 ? -1.972 -3.427 -12.643 1.00 89.56 91 GLN A N 1
ATOM 706 C CA . GLN A 1 91 ? -1.586 -2.380 -11.694 1.00 89.56 91 GLN A CA 1
ATOM 707 C C . GLN A 1 91 ? -0.656 -2.886 -10.594 1.00 89.56 91 GLN A C 1
ATOM 709 O O . GLN A 1 91 ? 0.343 -2.235 -10.295 1.00 89.56 91 GLN A O 1
ATOM 714 N N . VAL A 1 92 ? -0.924 -4.062 -10.028 1.00 89.56 92 VAL A N 1
ATOM 715 C CA . VAL A 1 92 ? -0.039 -4.690 -9.036 1.00 89.56 92 VAL A CA 1
ATOM 716 C C . VAL A 1 92 ? 1.337 -4.973 -9.631 1.00 89.56 92 VAL A C 1
ATOM 718 O O . VAL A 1 92 ? 2.348 -4.700 -8.985 1.00 89.56 92 VAL A O 1
ATOM 721 N N . PHE A 1 93 ? 1.398 -5.470 -10.868 1.00 84.06 93 PHE A N 1
ATOM 722 C CA . PHE A 1 93 ? 2.661 -5.699 -11.565 1.00 84.06 93 PHE A CA 1
ATOM 723 C C . PHE A 1 93 ? 3.463 -4.402 -11.739 1.00 84.06 93 PHE A C 1
ATOM 725 O O . PHE A 1 93 ? 4.653 -4.373 -11.420 1.00 84.06 93 PHE A O 1
ATOM 732 N N . LEU A 1 94 ? 2.816 -3.323 -12.191 1.00 85.62 94 LEU A N 1
ATOM 733 C CA . LEU A 1 94 ? 3.469 -2.026 -12.375 1.00 85.62 94 LEU A CA 1
ATOM 734 C C . LEU A 1 94 ? 3.977 -1.443 -11.055 1.00 85.62 94 LEU A C 1
ATOM 736 O O . LEU A 1 94 ? 5.122 -0.999 -10.999 1.00 85.62 94 LEU A O 1
ATOM 740 N N . MET A 1 95 ? 3.181 -1.496 -9.985 1.00 89.12 95 MET A N 1
ATOM 741 C CA . MET A 1 95 ? 3.618 -0.989 -8.684 1.00 89.12 95 MET A CA 1
ATOM 742 C C . MET A 1 95 ? 4.782 -1.806 -8.109 1.00 89.12 95 MET A C 1
ATOM 744 O O . MET A 1 95 ? 5.733 -1.217 -7.609 1.00 89.12 95 MET A O 1
ATOM 748 N N . LYS A 1 96 ? 4.787 -3.142 -8.251 1.00 84.25 96 LYS A N 1
ATOM 749 C CA . LYS A 1 96 ? 5.935 -3.981 -7.841 1.00 84.25 96 LYS A CA 1
ATOM 750 C C . LYS A 1 96 ? 7.201 -3.647 -8.628 1.00 84.25 96 LYS A C 1
ATOM 752 O O . LYS A 1 96 ? 8.291 -3.599 -8.063 1.00 84.25 96 LYS A O 1
ATOM 757 N N . ALA A 1 97 ? 7.072 -3.382 -9.928 1.00 81.31 97 ALA A N 1
ATOM 758 C CA . ALA A 1 97 ? 8.199 -2.932 -10.741 1.00 81.31 97 ALA A CA 1
ATOM 759 C C . ALA A 1 97 ? 8.725 -1.562 -10.276 1.00 81.31 97 ALA A C 1
ATOM 761 O O . ALA A 1 97 ? 9.937 -1.377 -10.177 1.00 81.31 97 ALA A O 1
ATOM 762 N N . GLN A 1 98 ? 7.832 -0.624 -9.943 1.00 83.38 98 GLN A N 1
ATOM 763 C CA . GLN A 1 98 ? 8.205 0.683 -9.395 1.00 83.38 98 GLN A CA 1
ATOM 764 C C . GLN A 1 98 ? 8.906 0.552 -8.042 1.00 83.38 98 GLN A C 1
ATOM 766 O O . GLN A 1 98 ? 9.990 1.107 -7.882 1.00 83.38 98 GLN A O 1
ATOM 771 N N . THR A 1 99 ? 8.364 -0.246 -7.121 1.00 84.56 99 THR A N 1
ATOM 772 C CA . THR A 1 99 ? 9.003 -0.562 -5.838 1.00 84.56 99 THR A CA 1
ATOM 773 C C . THR A 1 99 ? 10.400 -1.140 -6.033 1.00 84.56 99 THR A C 1
ATOM 775 O O . THR A 1 99 ? 11.345 -0.699 -5.386 1.00 84.56 99 THR A O 1
ATOM 778 N N . ALA A 1 100 ? 10.567 -2.099 -6.947 1.00 78.88 100 ALA A N 1
ATOM 779 C CA . ALA A 1 100 ? 11.869 -2.708 -7.197 1.00 78.88 100 ALA A CA 1
ATOM 780 C C . ALA A 1 100 ? 12.905 -1.684 -7.692 1.00 78.88 100 ALA A C 1
ATOM 782 O O . ALA A 1 100 ? 14.058 -1.736 -7.264 1.00 78.88 100 ALA A O 1
ATOM 783 N N . ILE A 1 101 ? 12.504 -0.740 -8.551 1.00 78.62 101 ILE A N 1
ATOM 784 C CA . ILE A 1 101 ? 13.369 0.370 -8.980 1.00 78.62 101 ILE A CA 1
ATOM 785 C C . ILE A 1 101 ? 13.647 1.312 -7.800 1.00 78.62 101 ILE A C 1
ATOM 787 O O . ILE A 1 101 ? 14.784 1.745 -7.609 1.00 78.62 101 ILE A O 1
ATOM 791 N N . GLU A 1 102 ? 12.632 1.613 -6.988 1.00 76.38 102 GLU A N 1
ATOM 792 C CA . GLU A 1 102 ? 12.757 2.514 -5.845 1.00 76.38 102 GLU A CA 1
ATOM 793 C C . GLU A 1 102 ? 13.699 2.007 -4.757 1.00 76.38 102 GLU A C 1
ATOM 795 O O . GLU A 1 102 ? 14.489 2.785 -4.220 1.00 76.38 102 GLU A O 1
ATOM 800 N N . GLU A 1 103 ? 13.638 0.720 -4.446 1.00 75.81 103 GLU A N 1
ATOM 801 C CA . GLU A 1 103 ? 14.361 0.141 -3.318 1.00 75.81 103 GLU A CA 1
ATOM 802 C C . GLU A 1 103 ? 15.747 -0.397 -3.687 1.00 75.81 103 GLU A C 1
ATOM 804 O O . GLU A 1 103 ? 16.607 -0.492 -2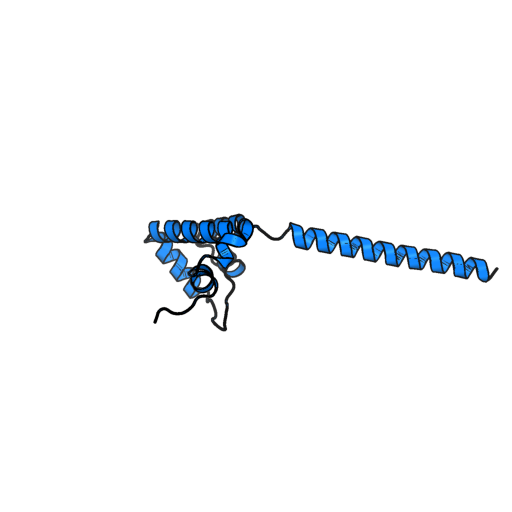.810 1.00 75.81 103 GLU A O 1
ATOM 809 N N . LYS A 1 104 ? 15.988 -0.780 -4.952 1.00 67.69 104 LYS A N 1
ATOM 810 C CA . LYS A 1 104 ? 17.210 -1.519 -5.330 1.00 67.69 104 LYS A CA 1
ATOM 811 C C . LYS A 1 104 ? 18.134 -0.815 -6.316 1.00 67.69 104 LYS A C 1
ATOM 813 O O . LYS A 1 104 ? 19.284 -1.239 -6.406 1.00 67.69 104 LYS A O 1
ATOM 818 N N . ASP A 1 105 ? 17.691 0.206 -7.052 1.00 62.44 105 ASP A N 1
ATOM 819 C CA . ASP A 1 105 ? 18.478 0.693 -8.192 1.00 62.44 105 ASP A CA 1
ATOM 820 C C . ASP A 1 105 ? 18.402 2.217 -8.406 1.00 62.44 105 ASP A C 1
ATOM 822 O O . ASP A 1 105 ? 17.684 2.734 -9.265 1.00 62.44 105 ASP A O 1
ATOM 826 N N . GLU A 1 106 ? 19.220 2.950 -7.640 1.00 61.09 106 GLU A N 1
ATOM 827 C CA . GLU A 1 106 ? 19.460 4.396 -7.816 1.00 61.09 106 GLU A CA 1
ATOM 828 C C . GLU A 1 106 ? 19.964 4.753 -9.235 1.00 61.09 106 GLU A C 1
ATOM 830 O O . GLU A 1 106 ? 19.743 5.858 -9.744 1.00 61.09 106 GLU A O 1
ATOM 835 N N . GLU A 1 107 ? 20.611 3.812 -9.924 1.00 54.38 107 GLU A N 1
ATOM 836 C CA . GLU A 1 107 ? 21.133 4.001 -11.277 1.00 54.38 107 GLU A CA 1
ATOM 837 C C . GLU A 1 107 ? 20.045 3.789 -12.350 1.00 54.38 107 GLU A C 1
ATOM 839 O O . GLU A 1 107 ? 20.045 4.462 -13.382 1.00 54.38 107 GLU A O 1
ATOM 844 N N . ALA A 1 108 ? 19.075 2.900 -12.124 1.00 55.19 108 ALA A N 1
ATOM 845 C CA . ALA A 1 108 ? 17.878 2.788 -12.962 1.00 55.19 108 ALA A CA 1
ATOM 846 C C . ALA A 1 108 ? 16.947 3.998 -12.799 1.00 55.19 108 ALA A C 1
ATOM 848 O O . ALA A 1 108 ? 16.398 4.464 -13.800 1.00 55.19 108 ALA A O 1
ATOM 849 N N . LYS A 1 109 ? 16.822 4.562 -11.586 1.00 55.97 109 LYS A N 1
ATOM 850 C CA . LYS A 1 109 ? 16.077 5.816 -11.344 1.00 55.97 109 LYS A CA 1
ATOM 851 C C . LYS A 1 109 ? 16.602 6.971 -12.194 1.00 55.97 109 LYS A C 1
ATOM 853 O O . LYS A 1 109 ? 15.828 7.667 -12.841 1.00 55.97 109 LYS A O 1
ATOM 858 N N . SER A 1 110 ? 17.921 7.164 -12.206 1.00 56.62 110 SER A N 1
ATOM 859 C CA . SER A 1 110 ? 18.575 8.277 -12.915 1.00 56.62 110 SER A CA 1
ATOM 860 C C . SER A 1 110 ? 18.635 8.103 -14.437 1.00 56.62 110 SER A C 1
ATOM 862 O O . SER A 1 110 ? 18.832 9.084 -15.154 1.00 56.62 110 SER A O 1
ATOM 864 N N . ARG A 1 111 ? 18.454 6.876 -14.946 1.00 53.16 111 ARG A N 1
ATOM 865 C CA . ARG A 1 111 ? 18.537 6.554 -16.382 1.00 53.16 111 ARG A CA 1
ATOM 866 C C . ARG A 1 111 ? 17.195 6.277 -17.052 1.00 53.16 111 ARG A C 1
ATOM 868 O O . ARG A 1 111 ? 17.161 6.174 -18.276 1.00 53.16 111 ARG A O 1
ATOM 875 N N . ASN A 1 112 ? 16.105 6.143 -16.298 1.00 49.91 112 ASN A N 1
ATOM 876 C CA . ASN A 1 112 ? 14.790 5.854 -16.857 1.00 49.91 112 ASN A CA 1
ATOM 877 C C . ASN A 1 112 ? 13.983 7.156 -17.056 1.00 49.91 112 ASN A C 1
ATOM 879 O O . ASN A 1 112 ? 13.431 7.685 -16.090 1.00 49.91 112 ASN A O 1
ATOM 883 N N . PRO A 1 113 ? 13.844 7.661 -18.299 1.00 55.56 113 PRO A N 1
ATOM 884 C CA . PRO A 1 113 ? 13.122 8.907 -18.578 1.00 55.56 113 PRO A CA 1
ATOM 885 C C . PRO A 1 113 ? 11.613 8.814 -18.296 1.00 55.56 113 PRO A C 1
ATOM 887 O O . PRO A 1 113 ? 10.933 9.836 -18.242 1.00 55.56 113 PRO A O 1
ATOM 890 N N . LEU A 1 114 ? 11.073 7.603 -18.112 1.00 53.44 114 LEU A N 1
ATOM 891 C CA . LEU A 1 114 ? 9.685 7.380 -17.707 1.00 53.44 114 LEU A CA 1
ATOM 892 C C . LEU A 1 114 ? 9.520 7.336 -16.188 1.00 53.44 114 LEU A C 1
ATOM 894 O O . LEU A 1 114 ? 8.391 7.404 -15.717 1.00 53.44 114 LEU A O 1
ATOM 898 N N . PHE A 1 115 ? 10.604 7.226 -15.416 1.00 56.81 115 PHE A N 1
ATOM 899 C CA . PHE A 1 115 ? 10.520 7.084 -13.967 1.00 56.81 115 PHE A CA 1
ATOM 900 C C . PHE A 1 115 ? 9.961 8.349 -13.318 1.00 56.81 115 PHE A C 1
ATOM 902 O O . PHE A 1 115 ? 9.001 8.255 -12.561 1.00 56.81 115 PHE A O 1
ATOM 909 N N . GLU A 1 116 ? 10.454 9.538 -13.682 1.00 57.00 116 GLU A N 1
ATOM 910 C CA . GLU A 1 116 ? 9.861 10.794 -13.200 1.00 57.00 116 GLU A CA 1
ATOM 911 C C . GLU A 1 116 ? 8.405 10.960 -13.650 1.00 57.00 116 GLU A C 1
ATOM 913 O O . GLU A 1 116 ? 7.559 11.277 -12.821 1.00 57.00 116 GLU A O 1
ATOM 918 N N . ARG A 1 117 ? 8.074 10.675 -14.917 1.00 55.25 117 ARG A N 1
ATOM 919 C CA . ARG A 1 117 ? 6.693 10.802 -15.425 1.00 55.25 117 ARG A CA 1
ATOM 920 C C . ARG A 1 117 ? 5.708 9.843 -14.759 1.00 55.25 117 ARG A C 1
ATOM 922 O O . ARG A 1 117 ? 4.603 10.249 -14.412 1.00 55.25 117 ARG A O 1
ATOM 929 N N . ALA A 1 118 ? 6.102 8.586 -14.565 1.00 54.22 118 ALA A N 1
ATOM 930 C CA . ALA A 1 118 ? 5.249 7.542 -14.000 1.00 54.22 118 ALA A CA 1
ATOM 931 C C . ALA A 1 118 ? 5.085 7.650 -12.474 1.00 54.22 118 ALA A C 1
ATOM 933 O O . ALA A 1 118 ? 4.095 7.156 -11.943 1.00 54.22 118 ALA A O 1
ATOM 934 N N . THR A 1 119 ? 6.033 8.280 -11.773 1.00 53.94 119 THR A N 1
ATOM 935 C CA . THR A 1 119 ? 5.997 8.444 -10.304 1.00 53.94 119 THR A CA 1
ATOM 936 C C . THR A 1 119 ? 5.505 9.822 -9.862 1.00 53.94 119 THR A C 1
ATOM 938 O O . THR A 1 119 ? 4.944 9.958 -8.774 1.00 53.94 119 THR A O 1
ATOM 941 N N . LYS A 1 120 ? 5.677 10.863 -10.689 1.00 54.12 120 LYS A N 1
ATOM 942 C CA . LYS A 1 120 ? 5.178 12.217 -10.398 1.00 54.12 120 LYS A CA 1
ATOM 943 C C . LYS A 1 120 ? 3.805 12.510 -10.997 1.00 54.12 120 LYS A C 1
ATOM 945 O O . LYS A 1 120 ? 3.232 13.517 -10.607 1.00 54.12 120 LYS A O 1
ATOM 950 N N . GLY A 1 121 ? 3.275 11.633 -11.853 1.00 48.47 121 GLY A N 1
ATOM 951 C CA . GLY A 1 121 ? 1.948 11.791 -12.442 1.00 48.47 121 GLY A CA 1
ATOM 952 C C . GLY A 1 121 ? 1.863 13.042 -13.312 1.00 48.47 121 GLY A C 1
ATOM 953 O O . GLY A 1 121 ? 1.138 13.972 -12.980 1.00 48.47 121 GLY A O 1
ATOM 954 N N . GLU A 1 122 ? 2.612 13.090 -14.415 1.00 45.78 122 GLU A N 1
ATOM 955 C CA . GLU A 1 122 ? 2.365 14.128 -15.424 1.00 45.78 122 GLU A CA 1
ATOM 956 C C . GLU A 1 122 ? 1.136 13.755 -16.276 1.00 45.78 122 GLU A C 1
ATOM 958 O O . GLU A 1 122 ? 1.000 12.589 -16.668 1.00 45.78 122 GLU A O 1
ATOM 963 N N . PRO A 1 123 ? 0.226 14.708 -16.558 1.00 44.84 123 PRO A N 1
ATOM 964 C CA . PRO A 1 123 ? -0.910 14.469 -17.435 1.00 44.84 123 PRO A CA 1
ATOM 965 C C . PRO A 1 123 ? -0.417 14.213 -18.864 1.00 44.84 123 PRO A C 1
ATOM 967 O O . PRO A 1 123 ? 0.524 14.844 -19.336 1.00 44.84 123 PRO A O 1
ATOM 970 N N . LEU A 1 124 ? -1.050 13.250 -19.533 1.00 44.66 124 LEU A N 1
ATOM 971 C CA . LEU A 1 124 ? -0.812 12.962 -20.944 1.00 44.66 124 LEU A CA 1
ATOM 972 C C . LEU A 1 124 ? -1.331 14.145 -21.778 1.00 44.66 124 LEU A C 1
ATOM 974 O O . LEU A 1 124 ? -2.543 14.367 -21.800 1.00 44.66 124 LEU A O 1
ATOM 978 N N . ASP A 1 125 ? -0.422 14.879 -22.424 1.00 46.50 125 ASP A N 1
ATOM 979 C CA . ASP A 1 125 ? -0.737 15.797 -23.532 1.00 46.50 125 ASP A CA 1
ATOM 980 C C . ASP A 1 125 ? -1.107 15.021 -24.810 1.00 46.50 125 ASP A C 1
ATOM 982 O O . ASP A 1 125 ? -0.437 13.999 -25.108 1.00 46.50 125 ASP A O 1
#

Sequence (125 aa):
METERARKKGKKISLILLSLFLVGLIAVIIFNFSRPTGDELVNKFEAAVNQGDIGSLKDIVESKDGVTITKDNLKQLTVYAKDEPDYLKVQVFLMKAQTAIEEKDEEAKSRNPLFERATKGEPLD

Radius of gyration: 23.95 Å; Cα contacts (8 Å, |Δi|>4): 53; chains: 1; bounding box: 47×30×76 Å

InterPro domains:
  IPR054529 TcaA, second domain [PF22813] (40-110)

Organism: NCBI:txid1017270